Protein AF-A0A662RVA2-F1 (afdb_monomer)

Nearest PDB structures (foldseek):
  6mn4-assembly6_F  TM=3.810E-01  e=1.632E+00  Escherichia coli
  5ltv-assembly2_B  TM=2.812E-01  e=2.839E+00  Pseudomonas aeruginosa
  5hus-assembly1_A  TM=2.506E-01  e=1.963E+00  Candida albicans SC5314
  6bch-assembly4_L  TM=2.658E-01  e=3.860E+00  Leptographium truncatum

Mean predicted aligned err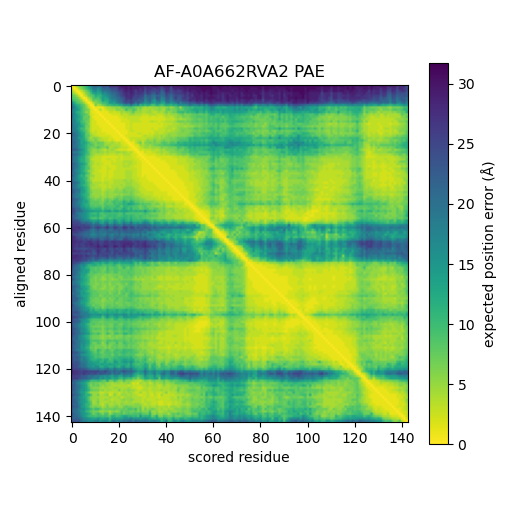or: 9.09 Å

Structure (mmCIF, N/CA/C/O backbone):
data_AF-A0A662RVA2-F1
#
_entry.id   AF-A0A662RVA2-F1
#
loop_
_atom_site.group_PDB
_atom_site.id
_atom_site.type_symbol
_atom_site.label_atom_id
_atom_site.label_alt_id
_atom_site.label_comp_id
_atom_site.label_asym_id
_atom_site.label_entity_id
_atom_site.label_seq_id
_atom_site.pdbx_PDB_ins_code
_atom_site.Cartn_x
_atom_site.Cartn_y
_atom_site.Cartn_z
_atom_site.occupancy
_atom_site.B_iso_or_equiv
_atom_site.auth_seq_id
_atom_site.auth_comp_id
_atom_site.auth_asym_id
_atom_site.auth_atom_id
_atom_site.pdbx_PDB_model_num
ATOM 1 N N . MET A 1 1 ? 10.483 35.592 -21.165 1.00 38.50 1 MET A N 1
ATOM 2 C CA . MET A 1 1 ? 11.102 34.584 -20.277 1.00 38.50 1 MET A CA 1
ATOM 3 C C . MET A 1 1 ? 10.111 33.443 -20.155 1.00 38.50 1 MET A C 1
ATOM 5 O O . MET A 1 1 ? 9.055 33.654 -19.584 1.00 38.50 1 MET A O 1
ATOM 9 N N . GLY A 1 2 ? 10.366 32.332 -20.850 1.00 38.28 2 GLY A N 1
ATOM 10 C CA . GLY A 1 2 ? 9.401 31.246 -21.034 1.00 38.28 2 GLY A CA 1
ATOM 11 C C . GLY A 1 2 ? 9.507 30.177 -19.951 1.00 38.28 2 GLY A C 1
ATOM 12 O O . GLY A 1 2 ? 10.598 29.667 -19.686 1.00 38.28 2 GLY A O 1
ATOM 13 N N . ASP A 1 3 ? 8.357 29.849 -19.367 1.00 39.97 3 ASP A N 1
ATOM 14 C CA . ASP A 1 3 ? 8.117 28.729 -18.461 1.00 39.97 3 ASP A CA 1
ATOM 15 C C . ASP A 1 3 ? 8.710 27.427 -19.007 1.00 39.97 3 ASP A C 1
ATOM 17 O O . ASP A 1 3 ? 8.184 26.790 -19.918 1.00 39.97 3 ASP A O 1
ATOM 21 N N . SER A 1 4 ? 9.837 27.027 -18.427 1.00 46.50 4 SER A N 1
ATOM 22 C CA . SER A 1 4 ? 10.602 25.847 -18.822 1.00 46.50 4 SER A CA 1
ATOM 23 C C . SER A 1 4 ? 10.445 24.726 -17.795 1.00 46.50 4 SER A C 1
ATOM 25 O O . SER A 1 4 ? 11.449 24.181 -17.350 1.00 46.50 4 SER A O 1
ATOM 27 N N . ASP A 1 5 ? 9.219 24.393 -17.361 1.00 47.81 5 ASP A N 1
ATOM 28 C CA . ASP A 1 5 ? 9.067 23.333 -16.341 1.00 47.81 5 ASP A CA 1
ATOM 29 C C . ASP A 1 5 ? 7.804 22.446 -16.410 1.00 47.81 5 ASP A C 1
ATOM 31 O O . ASP A 1 5 ? 7.608 21.571 -15.566 1.00 47.81 5 ASP A O 1
ATOM 35 N N . GLN A 1 6 ? 6.966 22.556 -17.450 1.00 42.38 6 GLN A N 1
ATOM 36 C CA . GLN A 1 6 ? 5.761 21.708 -17.600 1.00 42.38 6 GLN A CA 1
ATOM 37 C C . GLN A 1 6 ? 5.952 20.438 -18.458 1.00 42.38 6 GLN A C 1
ATOM 39 O O . GLN A 1 6 ? 4.989 19.747 -18.780 1.00 42.38 6 GLN A O 1
ATOM 44 N N . GLY A 1 7 ? 7.191 20.082 -18.810 1.00 41.22 7 GLY A N 1
ATOM 45 C CA . GLY A 1 7 ? 7.474 19.058 -19.828 1.00 41.22 7 GLY A CA 1
ATOM 46 C C . GLY A 1 7 ? 7.938 17.679 -19.348 1.00 41.22 7 GLY A C 1
ATOM 47 O O . GLY A 1 7 ? 8.220 16.828 -20.186 1.00 41.22 7 GLY A O 1
ATOM 48 N N . LYS A 1 8 ? 8.065 17.398 -18.043 1.00 51.47 8 LYS A N 1
ATOM 49 C CA . LYS A 1 8 ? 8.396 16.022 -17.611 1.00 51.47 8 LYS A CA 1
ATOM 50 C C . LYS A 1 8 ? 7.128 15.186 -17.596 1.00 51.47 8 LYS A C 1
ATOM 52 O O . LYS A 1 8 ? 6.380 15.223 -16.615 1.00 51.47 8 LYS A O 1
ATOM 57 N N . THR A 1 9 ? 6.913 14.435 -18.677 1.00 74.69 9 THR A N 1
ATOM 58 C CA . THR A 1 9 ? 5.806 13.480 -18.786 1.00 74.69 9 THR A CA 1
ATOM 59 C C . THR A 1 9 ? 5.751 12.589 -17.538 1.00 74.69 9 THR A C 1
ATOM 61 O O . THR A 1 9 ? 6.776 12.257 -16.939 1.00 74.69 9 THR A O 1
ATOM 64 N N . GLU A 1 10 ? 4.552 12.199 -17.101 1.00 72.31 10 GLU A N 1
ATOM 65 C CA . GLU A 1 10 ? 4.350 11.345 -15.915 1.00 72.31 10 GLU A CA 1
ATOM 66 C C . GLU A 1 10 ? 5.208 10.060 -15.982 1.00 72.31 10 GLU A C 1
ATOM 68 O O . GLU A 1 10 ? 5.744 9.598 -14.971 1.00 72.31 10 GLU A O 1
ATOM 73 N N . GLY A 1 11 ? 5.453 9.563 -17.202 1.00 78.81 11 GLY A N 1
ATOM 74 C CA . GLY A 1 11 ? 6.374 8.464 -17.487 1.00 78.81 11 GLY A CA 1
ATOM 75 C C . GLY A 1 11 ? 7.844 8.752 -17.152 1.00 78.81 11 GLY A C 1
ATOM 76 O O . GLY A 1 11 ? 8.529 7.858 -16.658 1.00 78.81 11 GLY A O 1
ATOM 77 N N . ASP A 1 12 ? 8.340 9.977 -17.338 1.00 82.25 12 ASP A N 1
ATOM 78 C CA . ASP A 1 12 ? 9.713 10.359 -16.973 1.00 82.25 12 ASP A CA 1
ATOM 79 C C . ASP A 1 12 ? 9.906 10.433 -15.463 1.00 82.25 12 ASP A C 1
ATOM 81 O O . ASP A 1 12 ? 10.935 9.995 -14.938 1.00 82.25 12 ASP A O 1
ATOM 85 N N . LYS A 1 13 ? 8.889 10.925 -14.745 1.00 82.88 13 LYS A N 1
ATOM 86 C CA . LYS A 1 13 ? 8.881 10.931 -13.277 1.00 82.88 13 LYS A CA 1
ATOM 87 C C . LYS A 1 13 ? 8.924 9.498 -12.737 1.00 82.88 13 LYS A C 1
ATOM 89 O O . LYS A 1 13 ? 9.728 9.205 -11.851 1.00 82.88 13 LYS A O 1
ATOM 94 N N . LEU A 1 14 ? 8.137 8.589 -13.318 1.00 83.75 14 LEU A N 1
ATOM 95 C CA . LEU A 1 14 ? 8.134 7.175 -12.939 1.00 83.75 14 LEU A CA 1
ATOM 96 C C . LEU A 1 14 ? 9.459 6.474 -13.288 1.00 83.75 14 LEU A C 1
ATOM 98 O O . LEU A 1 14 ? 10.011 5.755 -12.455 1.00 83.75 14 LEU A O 1
ATOM 102 N N . ARG A 1 15 ? 10.017 6.720 -14.482 1.00 86.25 15 ARG A N 1
ATOM 103 C CA . ARG A 1 15 ? 11.340 6.207 -14.881 1.00 86.25 15 ARG A CA 1
ATOM 104 C C . ARG A 1 15 ? 12.432 6.657 -13.917 1.00 86.25 15 ARG A C 1
ATOM 106 O O . ARG A 1 15 ? 13.248 5.836 -13.497 1.00 86.25 15 ARG A O 1
ATOM 113 N N . LYS A 1 16 ? 12.435 7.939 -13.537 1.00 87.31 16 LYS A N 1
ATOM 114 C CA . LYS A 1 16 ? 13.387 8.485 -12.564 1.00 87.31 16 LYS A CA 1
ATOM 115 C C . LYS A 1 16 ? 13.238 7.799 -11.206 1.00 87.31 16 LYS A C 1
ATOM 117 O O . LYS A 1 16 ? 14.247 7.386 -10.646 1.00 87.31 16 LYS A O 1
ATOM 122 N N . LEU A 1 17 ? 12.008 7.603 -10.725 1.00 84.56 17 LEU A N 1
ATOM 123 C CA . LEU A 1 17 ? 11.739 6.907 -9.463 1.00 84.56 17 LEU A CA 1
ATOM 124 C C . LEU A 1 17 ? 12.281 5.471 -9.474 1.00 84.56 17 LEU A C 1
ATOM 126 O O . LEU A 1 17 ? 13.025 5.092 -8.574 1.00 84.56 17 LEU A O 1
ATOM 130 N N . VAL A 1 18 ? 11.982 4.692 -10.519 1.00 85.88 18 VAL A N 1
ATOM 131 C CA . VAL A 1 18 ? 12.492 3.316 -10.660 1.00 85.88 18 VAL A CA 1
ATOM 132 C C . VAL A 1 18 ? 14.021 3.295 -10.728 1.00 85.88 18 VAL A C 1
ATOM 134 O O . VAL A 1 18 ? 14.651 2.459 -10.080 1.00 85.88 18 VAL A O 1
ATOM 137 N N . ARG A 1 19 ? 14.641 4.233 -11.457 1.00 87.81 19 ARG A N 1
ATOM 138 C CA . ARG A 1 19 ? 16.105 4.359 -11.526 1.00 87.81 19 ARG A CA 1
ATOM 139 C C . ARG A 1 19 ? 16.714 4.677 -10.159 1.00 87.81 19 ARG A C 1
ATOM 141 O O . ARG A 1 19 ? 17.709 4.063 -9.793 1.00 87.81 19 ARG A O 1
ATOM 148 N N . THR A 1 20 ? 16.115 5.593 -9.399 1.00 87.00 20 THR A N 1
ATOM 149 C CA . THR A 1 20 ? 16.556 5.927 -8.038 1.00 87.00 20 THR A CA 1
ATOM 150 C C . THR A 1 20 ? 16.453 4.726 -7.106 1.00 87.00 20 THR A C 1
ATOM 152 O O . THR A 1 20 ? 17.378 4.487 -6.338 1.00 87.00 20 THR A O 1
ATOM 155 N N . LEU A 1 21 ? 15.368 3.948 -7.185 1.00 84.31 21 LEU A N 1
ATOM 156 C CA . LEU A 1 21 ? 15.221 2.725 -6.396 1.00 84.31 21 LEU A CA 1
ATOM 157 C C . LEU A 1 21 ? 16.312 1.713 -6.749 1.00 84.31 21 LEU A C 1
ATOM 159 O O . LEU A 1 21 ? 17.039 1.287 -5.861 1.00 84.31 21 LEU A O 1
ATOM 163 N N . ARG A 1 22 ? 16.515 1.417 -8.038 1.00 83.94 22 ARG A N 1
ATOM 164 C CA . ARG A 1 22 ? 17.592 0.521 -8.503 1.00 83.94 22 ARG A CA 1
ATOM 165 C C . ARG A 1 22 ? 18.993 0.997 -8.108 1.00 83.94 22 ARG A C 1
ATOM 167 O O . ARG A 1 22 ? 19.867 0.177 -7.869 1.00 83.94 22 ARG A O 1
ATOM 174 N N . GLY A 1 23 ? 19.203 2.308 -7.986 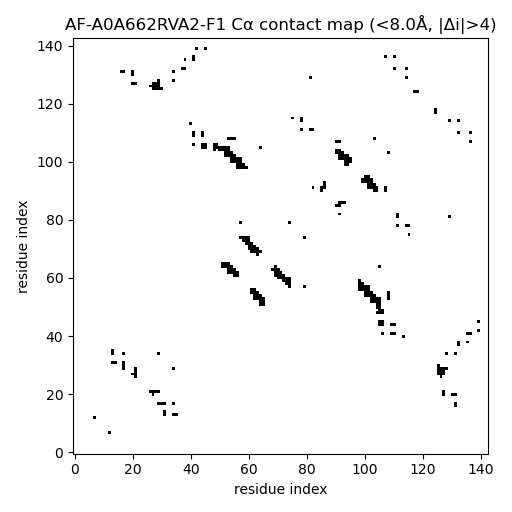1.00 82.81 23 GLY A N 1
ATOM 175 C CA . GLY A 1 23 ? 20.455 2.872 -7.476 1.00 82.81 23 GLY A CA 1
ATOM 176 C C . GLY A 1 23 ? 20.761 2.511 -6.015 1.00 82.81 23 GLY A C 1
ATOM 177 O O . GLY A 1 23 ? 21.917 2.575 -5.618 1.00 82.81 23 GLY A O 1
ATOM 178 N N . LYS A 1 24 ? 19.759 2.109 -5.218 1.00 84.06 24 LYS A N 1
ATOM 179 C CA . LYS A 1 24 ? 19.939 1.694 -3.815 1.00 84.06 24 LYS A CA 1
ATOM 180 C C . LYS A 1 24 ? 20.351 0.227 -3.659 1.00 84.06 24 LYS A C 1
ATOM 182 O O . LYS A 1 24 ? 20.939 -0.124 -2.643 1.00 84.06 24 LYS A O 1
ATOM 187 N N . SER A 1 25 ? 20.012 -0.636 -4.617 1.00 79.81 25 SER A N 1
ATOM 188 C CA . SER A 1 25 ? 20.328 -2.069 -4.578 1.00 79.81 25 SER A CA 1
ATOM 189 C C . SER A 1 25 ? 20.305 -2.659 -5.985 1.00 79.81 25 SER A C 1
ATOM 191 O O . SER A 1 25 ? 19.302 -2.555 -6.691 1.00 79.81 25 SER A O 1
ATOM 193 N N 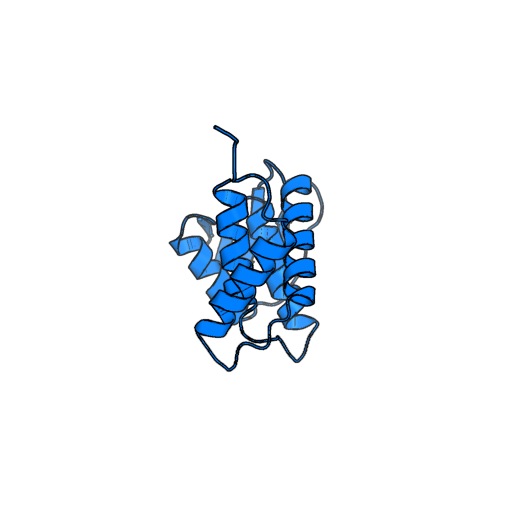. SER A 1 26 ? 21.378 -3.359 -6.363 1.00 76.88 26 SER A N 1
ATOM 194 C CA . SER A 1 26 ? 21.474 -4.088 -7.636 1.00 76.88 26 SER A CA 1
ATOM 195 C C . SER A 1 26 ? 20.513 -5.277 -7.733 1.00 76.88 26 SER A C 1
ATOM 197 O O . SER A 1 26 ? 20.281 -5.791 -8.825 1.00 76.88 26 SER A O 1
ATOM 199 N N . LYS A 1 27 ? 19.931 -5.708 -6.609 1.00 78.75 27 LYS A N 1
ATOM 200 C CA . LYS A 1 27 ? 18.965 -6.810 -6.564 1.00 78.75 27 LYS A CA 1
ATOM 201 C C . LYS A 1 27 ? 17.544 -6.372 -6.950 1.00 78.75 27 LYS A C 1
ATOM 203 O O . LYS A 1 27 ? 16.720 -7.218 -7.301 1.00 78.75 27 LYS A O 1
ATOM 208 N N . ILE A 1 28 ? 17.265 -5.062 -6.951 1.00 79.69 28 ILE A N 1
ATOM 209 C CA . ILE A 1 28 ? 15.975 -4.487 -7.363 1.00 79.69 28 ILE A CA 1
ATOM 210 C C . ILE A 1 28 ? 15.718 -4.795 -8.838 1.00 79.69 28 ILE A C 1
ATOM 212 O O . ILE A 1 28 ? 16.320 -4.217 -9.743 1.00 79.69 28 ILE A O 1
ATOM 216 N N . SER A 1 29 ? 14.771 -5.696 -9.080 1.00 81.75 29 SER A N 1
ATOM 217 C CA . SER A 1 29 ? 14.374 -6.153 -10.417 1.00 81.75 29 SER A CA 1
ATOM 218 C C . SER A 1 29 ? 13.162 -5.396 -10.969 1.00 81.75 29 SER A C 1
ATOM 220 O O . SER A 1 29 ? 12.790 -5.607 -12.122 1.00 81.75 29 SER A O 1
ATOM 222 N N . LEU A 1 30 ? 12.568 -4.486 -10.182 1.00 83.12 30 LEU A N 1
ATOM 223 C CA . LEU A 1 30 ? 11.355 -3.738 -10.527 1.00 83.12 30 LEU A CA 1
ATOM 224 C C . LEU A 1 30 ? 11.467 -3.063 -11.895 1.00 83.12 30 LEU A C 1
ATOM 226 O O . LEU A 1 30 ? 12.327 -2.202 -12.098 1.00 83.12 30 LEU A O 1
ATOM 230 N N . THR A 1 31 ? 10.598 -3.426 -12.832 1.00 84.62 31 THR A N 1
ATOM 231 C CA . THR A 1 31 ? 10.522 -2.806 -14.159 1.00 84.62 31 THR A CA 1
ATOM 232 C C . THR A 1 31 ? 9.658 -1.543 -14.151 1.00 84.62 31 THR A C 1
ATOM 234 O O . THR A 1 31 ? 8.789 -1.348 -13.302 1.00 84.62 31 THR A O 1
ATOM 237 N N . VAL A 1 32 ? 9.860 -0.673 -15.147 1.00 84.75 32 VAL A N 1
ATOM 238 C CA . VAL A 1 32 ? 9.025 0.527 -15.338 1.00 84.75 32 VAL A CA 1
ATOM 239 C C . VAL A 1 32 ? 7.572 0.149 -15.652 1.00 84.75 32 VAL A C 1
ATOM 241 O O . VAL A 1 32 ? 6.651 0.824 -15.200 1.00 84.75 32 VAL A O 1
ATOM 244 N N . ALA A 1 33 ? 7.354 -0.951 -16.381 1.00 83.00 33 ALA A N 1
ATOM 245 C CA . ALA A 1 33 ? 6.018 -1.450 -16.696 1.00 83.00 33 ALA A CA 1
ATOM 246 C C . ALA A 1 33 ? 5.259 -1.892 -15.433 1.00 83.00 33 ALA A C 1
ATOM 248 O O . ALA A 1 33 ? 4.117 -1.477 -15.230 1.00 83.00 33 ALA A O 1
ATOM 249 N N . GLU A 1 34 ? 5.907 -2.666 -14.554 1.00 78.25 34 GLU A N 1
ATOM 250 C CA . GLU A 1 34 ? 5.355 -3.047 -13.245 1.00 78.25 34 GLU A CA 1
ATOM 251 C C . GLU A 1 34 ? 5.053 -1.820 -12.390 1.00 78.25 34 GLU A C 1
ATOM 253 O O . GLU A 1 34 ? 3.948 -1.690 -11.861 1.00 78.25 34 GLU A O 1
ATOM 258 N N . ALA A 1 35 ? 5.994 -0.875 -12.327 1.00 82.31 35 ALA A N 1
ATOM 259 C CA . ALA A 1 35 ? 5.800 0.352 -11.575 1.00 82.31 35 ALA A CA 1
ATOM 260 C C . ALA A 1 35 ? 4.604 1.170 -12.093 1.00 82.31 35 ALA A C 1
ATOM 262 O O . ALA A 1 35 ? 3.824 1.701 -11.303 1.00 82.31 35 ALA A O 1
ATOM 263 N N . GLY A 1 36 ? 4.405 1.209 -13.414 1.00 84.19 36 GLY A N 1
ATOM 264 C CA . GLY A 1 36 ? 3.286 1.910 -14.041 1.00 84.19 36 GLY A CA 1
ATOM 265 C C . GLY A 1 36 ? 1.941 1.234 -13.785 1.00 84.19 36 GLY A C 1
ATOM 266 O O . GLY A 1 36 ? 0.937 1.918 -13.593 1.00 84.19 36 GLY A O 1
ATOM 267 N N . MET A 1 37 ? 1.897 -0.102 -13.740 1.00 81.19 37 MET A N 1
ATOM 268 C CA . MET A 1 37 ? 0.686 -0.836 -13.350 1.00 81.19 37 MET A CA 1
ATOM 269 C C . MET A 1 37 ? 0.293 -0.538 -11.901 1.00 81.19 37 MET A C 1
ATOM 271 O O . MET A 1 37 ? -0.875 -0.240 -11.642 1.00 81.19 37 MET A O 1
ATOM 275 N N . ILE A 1 38 ? 1.267 -0.549 -10.986 1.00 80.06 38 ILE A N 1
ATOM 276 C CA . ILE A 1 38 ? 1.063 -0.249 -9.562 1.00 80.06 38 ILE A CA 1
ATOM 277 C C . ILE A 1 38 ? 0.581 1.191 -9.379 1.00 80.06 38 ILE A C 1
ATOM 279 O O . ILE A 1 38 ? -0.435 1.415 -8.724 1.00 80.06 38 ILE A O 1
ATOM 283 N N . GLN A 1 39 ? 1.251 2.162 -10.006 1.00 83.69 39 GLN A N 1
ATOM 284 C CA . GLN A 1 39 ? 0.857 3.569 -9.939 1.00 83.69 39 GLN A CA 1
ATOM 285 C C . GLN A 1 39 ? -0.582 3.776 -10.426 1.00 83.69 39 GLN A C 1
ATOM 287 O O . GLN A 1 39 ? -1.378 4.406 -9.736 1.00 83.69 39 GLN A O 1
ATOM 292 N N . ARG A 1 40 ? -0.958 3.196 -11.576 1.00 83.50 40 ARG A N 1
ATOM 293 C CA . ARG A 1 40 ? -2.337 3.283 -12.085 1.00 83.50 40 ARG A CA 1
ATOM 294 C C . ARG A 1 40 ? -3.347 2.637 -11.142 1.00 83.50 40 ARG A C 1
ATOM 296 O O . ARG A 1 40 ? -4.455 3.147 -11.000 1.00 83.50 40 ARG A O 1
ATOM 303 N N . ALA A 1 41 ? -3.000 1.512 -10.519 1.00 78.19 41 ALA A N 1
ATOM 304 C CA . ALA A 1 41 ? -3.872 0.850 -9.555 1.00 78.19 41 ALA A CA 1
ATOM 305 C C . ALA A 1 41 ? -4.097 1.716 -8.305 1.00 78.19 41 ALA A C 1
ATOM 307 O O . ALA A 1 41 ? -5.247 1.880 -7.900 1.00 78.19 41 ALA A O 1
ATOM 308 N N . ILE A 1 42 ? -3.034 2.323 -7.763 1.00 78.50 42 ILE A N 1
ATOM 309 C CA . ILE A 1 42 ? -3.119 3.256 -6.631 1.00 78.50 42 ILE A CA 1
ATOM 310 C C . ILE A 1 42 ? -3.952 4.477 -7.019 1.00 78.50 42 ILE A C 1
ATOM 312 O O . ILE A 1 42 ? -4.950 4.727 -6.363 1.00 78.50 42 ILE A O 1
ATOM 316 N N . ARG A 1 43 ? -3.647 5.158 -8.130 1.00 83.00 43 ARG A N 1
ATOM 317 C CA . ARG A 1 43 ? -4.383 6.357 -8.575 1.00 83.00 43 ARG A CA 1
ATOM 318 C C . ARG A 1 43 ? -5.879 6.092 -8.785 1.00 83.00 43 ARG A C 1
ATOM 320 O O . ARG A 1 43 ? -6.726 6.889 -8.385 1.00 83.00 43 ARG A O 1
ATOM 327 N N . ARG A 1 44 ? -6.236 4.939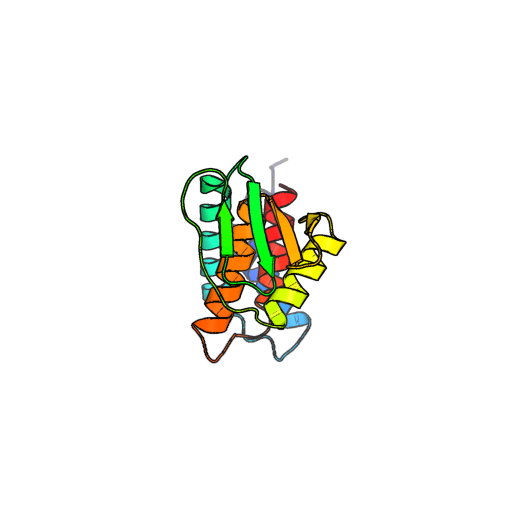 -9.368 1.00 81.25 44 ARG A N 1
ATOM 328 C CA . ARG A 1 44 ? -7.646 4.516 -9.485 1.00 81.25 44 ARG A CA 1
ATOM 329 C C . ARG A 1 44 ? -8.293 4.297 -8.118 1.00 81.25 44 ARG A C 1
ATOM 331 O O . ARG A 1 44 ? -9.439 4.698 -7.926 1.00 81.25 44 ARG A O 1
ATOM 338 N N . ALA A 1 45 ? -7.574 3.683 -7.180 1.00 76.06 45 ALA A N 1
ATOM 339 C CA . ALA A 1 45 ? -8.049 3.513 -5.812 1.00 76.06 45 ALA A CA 1
ATOM 340 C C . ALA A 1 45 ? -8.187 4.859 -5.079 1.00 76.06 45 ALA A C 1
ATOM 342 O O . ALA A 1 45 ? -9.206 5.057 -4.422 1.00 76.06 45 ALA A O 1
ATOM 343 N N . SER A 1 46 ? -7.240 5.794 -5.245 1.00 77.75 46 SER A N 1
ATOM 344 C CA . SER A 1 46 ? -7.291 7.162 -4.707 1.00 77.75 46 SER A CA 1
ATOM 345 C C . SER A 1 46 ? -8.581 7.860 -5.119 1.00 77.75 46 SER A C 1
ATOM 347 O O . SER A 1 46 ? -9.330 8.333 -4.269 1.00 77.75 46 SER A O 1
ATOM 349 N N . ASN A 1 47 ? -8.885 7.853 -6.420 1.00 81.06 47 ASN A N 1
ATOM 350 C CA . ASN A 1 47 ? -10.081 8.497 -6.958 1.00 81.06 47 ASN A CA 1
ATOM 351 C C . ASN A 1 47 ? -11.368 7.843 -6.443 1.00 81.06 47 ASN A C 1
ATOM 353 O O . ASN A 1 47 ? -12.287 8.535 -6.015 1.00 81.06 47 ASN A O 1
ATOM 357 N N . ARG A 1 48 ? -11.431 6.505 -6.452 1.00 78.38 48 ARG A N 1
ATOM 358 C CA . ARG A 1 48 ? -12.620 5.750 -6.025 1.00 78.38 48 ARG A CA 1
ATOM 359 C C . ARG A 1 48 ? -12.895 5.871 -4.523 1.00 78.38 48 ARG A C 1
ATOM 361 O O . ARG A 1 48 ? -14.050 5.825 -4.110 1.00 78.38 48 ARG A O 1
ATOM 368 N N . LEU A 1 49 ? -11.849 5.959 -3.707 1.00 77.69 49 LEU A N 1
ATOM 369 C CA . LEU A 1 49 ? -11.936 5.930 -2.244 1.00 77.69 49 LEU A CA 1
ATOM 370 C C . LEU A 1 49 ? -11.687 7.303 -1.611 1.00 77.69 49 LEU A C 1
ATOM 372 O O . LEU A 1 49 ? -11.451 7.387 -0.404 1.00 77.69 49 LEU A O 1
ATOM 376 N N . ARG A 1 50 ? -11.732 8.377 -2.406 1.00 79.50 50 ARG A N 1
ATOM 377 C CA . ARG A 1 50 ? -11.521 9.744 -1.927 1.00 79.50 50 ARG A CA 1
ATOM 378 C C . ARG A 1 50 ? -12.515 10.074 -0.814 1.00 79.50 50 ARG A C 1
ATOM 380 O O . ARG A 1 50 ? -13.710 9.834 -0.957 1.00 79.50 50 ARG A O 1
ATOM 387 N N . GLY A 1 51 ? -12.005 10.582 0.307 1.00 78.06 51 GLY A N 1
ATOM 388 C CA . GLY A 1 51 ? -12.810 10.907 1.490 1.00 78.06 51 GLY A CA 1
ATOM 389 C C . GLY A 1 51 ? -13.339 9.699 2.273 1.00 78.06 51 GLY A C 1
ATOM 390 O O . GLY A 1 51 ? -13.957 9.887 3.315 1.00 78.06 51 GLY A O 1
ATOM 391 N N . ARG A 1 52 ? -13.084 8.460 1.827 1.00 82.75 52 ARG A N 1
ATOM 392 C CA . ARG A 1 52 ? -13.519 7.247 2.531 1.00 82.75 52 ARG A CA 1
ATOM 393 C C . ARG A 1 52 ? -12.454 6.771 3.508 1.00 82.75 52 ARG A C 1
ATOM 395 O O . ARG A 1 52 ? -11.254 6.880 3.241 1.00 82.75 52 ARG A O 1
ATOM 402 N N . LYS A 1 53 ? -12.892 6.173 4.615 1.00 81.94 53 LYS A N 1
ATOM 403 C CA . LYS A 1 53 ? -12.024 5.450 5.550 1.00 81.94 53 LYS A CA 1
ATOM 404 C C . LYS A 1 53 ? -12.139 3.945 5.322 1.00 81.94 53 LYS A C 1
ATOM 406 O O . LYS A 1 53 ? -13.169 3.434 4.883 1.00 81.94 53 LYS A O 1
ATOM 411 N N . GLY A 1 54 ? -11.048 3.243 5.593 1.00 82.06 54 GLY A N 1
ATOM 412 C CA . GLY A 1 54 ? -10.995 1.789 5.568 1.00 82.06 54 GLY A CA 1
ATOM 413 C C . GLY A 1 54 ? -10.325 1.247 6.819 1.00 82.06 54 GLY A C 1
ATOM 414 O O . GLY A 1 54 ? -9.617 1.962 7.530 1.00 82.06 54 GLY A O 1
ATOM 415 N N . THR A 1 55 ? -10.532 -0.039 7.059 1.00 81.25 55 THR A N 1
ATOM 416 C CA . THR A 1 55 ? -9.989 -0.764 8.203 1.00 81.25 55 THR A CA 1
ATOM 417 C C . THR A 1 55 ? -9.245 -2.012 7.741 1.00 81.25 55 THR A C 1
ATOM 419 O O . THR A 1 55 ? -9.691 -2.709 6.831 1.00 81.25 55 THR A O 1
ATOM 422 N N . VAL A 1 56 ? -8.103 -2.303 8.363 1.00 79.06 56 VAL A N 1
ATOM 423 C CA . VAL A 1 56 ? -7.300 -3.511 8.133 1.00 79.06 56 VAL A CA 1
ATOM 424 C C . VAL A 1 56 ? -7.168 -4.268 9.441 1.00 79.06 56 VAL A C 1
ATOM 426 O O . VAL A 1 56 ? -6.624 -3.736 10.407 1.00 79.06 56 VAL A O 1
ATOM 429 N N . VAL A 1 57 ? -7.597 -5.529 9.463 1.00 76.88 57 VAL A N 1
ATOM 430 C CA . VAL A 1 57 ? -7.387 -6.415 10.610 1.00 76.88 57 VAL A CA 1
ATOM 431 C C . VAL A 1 57 ? -6.190 -7.326 10.345 1.00 76.88 57 VAL A C 1
ATOM 433 O O . VAL A 1 57 ? -6.239 -8.230 9.516 1.00 76.88 57 VAL A O 1
ATOM 436 N N . VAL A 1 58 ? -5.094 -7.117 11.071 1.00 73.06 58 VAL A N 1
ATOM 437 C CA . VAL A 1 58 ? -3.903 -7.970 11.041 1.00 73.06 58 VAL A CA 1
ATOM 438 C C . VAL A 1 58 ? -4.084 -9.118 12.040 1.00 73.06 58 VAL A C 1
ATOM 440 O O . VAL A 1 58 ? -4.194 -8.910 13.248 1.00 73.06 58 VAL A O 1
ATOM 443 N N . GLY A 1 59 ? -4.103 -10.353 11.532 1.00 63.97 59 GLY A N 1
ATOM 444 C CA . GLY A 1 59 ? -4.261 -11.578 12.331 1.00 63.97 59 GLY A CA 1
ATOM 445 C C . GLY A 1 59 ? -5.652 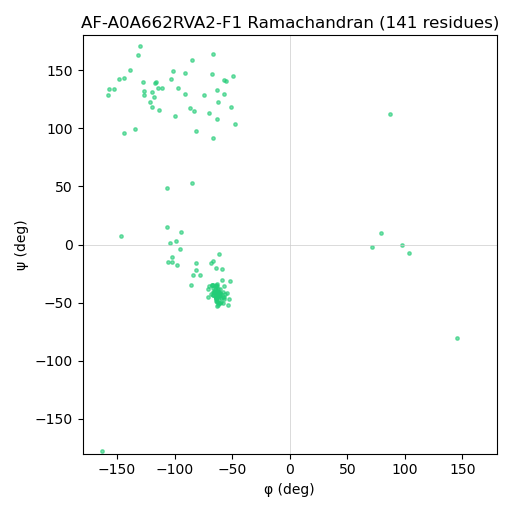-12.216 12.259 1.00 63.97 59 GLY A C 1
ATOM 446 O O . GLY A 1 59 ? -5.831 -13.335 12.729 1.00 63.97 59 GLY A O 1
ATOM 447 N N . ARG A 1 60 ? -6.625 -11.556 11.622 1.00 56.81 60 ARG A N 1
ATOM 448 C CA . ARG A 1 60 ? -7.898 -12.165 11.211 1.00 56.81 60 ARG A CA 1
ATOM 449 C C . ARG A 1 60 ? -8.183 -11.858 9.742 1.00 56.81 60 ARG A C 1
ATOM 451 O O . ARG A 1 60 ? -7.480 -11.097 9.091 1.00 56.81 60 ARG A O 1
ATOM 458 N N . LYS A 1 61 ? -9.211 -12.514 9.225 1.00 56.72 61 LYS A N 1
ATOM 459 C CA . LYS A 1 61 ? -9.609 -12.590 7.821 1.00 56.72 61 LYS A CA 1
ATOM 460 C C . LYS A 1 61 ? -10.490 -11.393 7.387 1.00 56.72 61 LYS A C 1
ATOM 462 O O . LYS A 1 61 ? -11.575 -11.636 6.877 1.00 56.72 61 LYS A O 1
ATOM 467 N N . THR A 1 62 ? -10.112 -10.119 7.590 1.00 59.53 62 THR A N 1
ATOM 468 C CA . THR A 1 62 ? -11.031 -8.996 7.241 1.00 59.53 62 THR A CA 1
ATOM 469 C C . THR A 1 62 ? -10.358 -7.638 6.978 1.00 59.53 62 THR A C 1
ATOM 471 O O . THR A 1 62 ? -9.543 -7.164 7.766 1.00 59.53 62 THR A O 1
ATOM 474 N N . ILE A 1 63 ? -10.766 -6.984 5.891 1.00 62.94 63 ILE A N 1
ATOM 475 C CA . ILE A 1 63 ? -10.567 -5.564 5.564 1.00 62.94 63 ILE A CA 1
ATOM 476 C C . ILE A 1 63 ? -11.956 -5.015 5.269 1.00 62.94 63 ILE A C 1
ATOM 478 O O . ILE A 1 63 ? -12.636 -5.635 4.461 1.00 62.94 63 ILE A O 1
ATOM 482 N N . ALA A 1 64 ? -12.383 -3.914 5.888 1.00 61.94 64 ALA A N 1
ATOM 483 C CA . ALA A 1 64 ? -13.700 -3.315 5.649 1.00 61.94 64 ALA A CA 1
ATOM 484 C C . ALA A 1 64 ? -13.563 -1.836 5.278 1.00 61.94 64 ALA A C 1
ATOM 486 O O . ALA A 1 64 ? -12.844 -1.092 5.948 1.00 61.94 64 ALA A O 1
ATOM 487 N N . PHE A 1 65 ? -14.247 -1.419 4.217 1.00 66.56 65 PHE A N 1
ATOM 488 C CA . PHE A 1 65 ? -14.411 -0.016 3.844 1.00 66.56 65 PHE A CA 1
ATOM 489 C C . PHE A 1 65 ? -15.810 0.437 4.241 1.00 66.56 65 PHE A C 1
ATOM 491 O O . PHE A 1 65 ? -16.755 -0.337 4.110 1.00 66.56 65 PHE A O 1
ATOM 498 N N . ASP A 1 66 ? -15.931 1.673 4.711 1.00 55.03 66 ASP A N 1
ATOM 499 C CA . ASP A 1 66 ? -17.217 2.267 5.073 1.00 55.03 66 ASP A CA 1
ATOM 500 C C . ASP A 1 66 ? -18.087 2.447 3.810 1.00 55.03 66 ASP A C 1
ATOM 502 O O . ASP A 1 66 ? -17.916 3.401 3.044 1.00 55.03 66 ASP A O 1
ATOM 506 N N . GLY A 1 67 ? -18.908 1.436 3.503 1.00 50.94 67 GLY A N 1
ATOM 507 C CA . GLY A 1 67 ? -19.793 1.394 2.338 1.00 50.94 67 GLY A CA 1
ATOM 508 C C . GLY A 1 67 ? -19.977 0.005 1.730 1.00 50.94 67 GLY A C 1
ATOM 509 O O . GLY A 1 67 ? -20.994 -0.622 1.974 1.00 50.94 67 GLY A O 1
ATOM 510 N N . GLU A 1 68 ? -19.042 -0.493 0.912 1.00 41.72 68 GLU A N 1
ATOM 511 C CA . GLU A 1 68 ? -19.224 -1.762 0.188 1.00 41.72 68 GLU A CA 1
ATOM 512 C C . GLU A 1 68 ? -17.887 -2.456 -0.120 1.00 41.72 68 GLU A C 1
ATOM 514 O O . GLU A 1 68 ? -16.954 -1.856 -0.658 1.00 41.72 68 GLU A O 1
ATOM 519 N N . MET A 1 69 ? -17.860 -3.761 0.157 1.00 40.34 69 MET A N 1
ATOM 520 C CA . MET A 1 69 ? -16.774 -4.741 0.017 1.00 40.34 69 MET A CA 1
ATOM 521 C C . MET A 1 69 ? -15.805 -4.863 1.193 1.00 40.34 69 MET A C 1
ATOM 523 O O . MET A 1 69 ? -14.942 -4.019 1.448 1.00 40.34 69 MET A O 1
ATOM 527 N N . ALA A 1 70 ? -15.902 -6.035 1.825 1.00 41.19 70 ALA A N 1
ATOM 528 C CA . ALA A 1 70 ? -14.880 -6.576 2.689 1.00 41.19 70 ALA A CA 1
ATOM 529 C C . ALA A 1 70 ? -13.998 -7.567 1.918 1.00 41.19 70 ALA A C 1
ATOM 531 O O . ALA A 1 70 ? -14.507 -8.430 1.203 1.00 41.19 70 ALA A O 1
ATOM 532 N N . PHE A 1 71 ? -12.678 -7.474 2.082 1.00 45.34 71 PHE A N 1
ATOM 533 C CA . PHE A 1 71 ? -11.745 -8.449 1.514 1.00 45.34 71 PHE A CA 1
ATOM 534 C C . PHE A 1 71 ? -11.037 -9.228 2.621 1.00 45.34 71 PHE A C 1
ATOM 536 O O . PHE A 1 71 ? -10.586 -8.674 3.621 1.00 45.34 71 PHE A O 1
ATOM 543 N N . VAL A 1 72 ? -10.962 -10.544 2.448 1.00 43.09 72 VAL A N 1
ATOM 544 C CA . VAL A 1 72 ? -10.631 -11.500 3.505 1.00 43.09 72 VAL A CA 1
ATOM 545 C C . VAL A 1 72 ? -9.289 -12.159 3.217 1.00 43.09 72 VAL A C 1
ATOM 547 O O . VAL A 1 72 ? -9.195 -12.923 2.261 1.00 43.09 72 VAL A O 1
ATOM 550 N N . PHE A 1 73 ? -8.268 -11.949 4.060 1.00 52.06 73 PHE A N 1
ATOM 551 C CA . PHE A 1 73 ? -6.951 -12.549 3.812 1.00 52.06 73 PHE A CA 1
ATOM 552 C C . PHE A 1 73 ? -6.189 -12.989 5.078 1.00 52.06 73 PHE A C 1
ATOM 554 O O . PHE A 1 73 ? -6.249 -12.300 6.094 1.00 52.06 73 PHE A O 1
ATOM 561 N N . PRO A 1 74 ? -5.442 -14.115 5.036 1.00 52.44 74 PRO A N 1
ATOM 562 C CA . PRO A 1 74 ? -4.556 -14.531 6.124 1.00 52.44 74 PRO A CA 1
ATOM 563 C C . PRO A 1 74 ? -3.362 -13.575 6.277 1.00 52.44 74 PRO A C 1
ATOM 565 O O . PRO A 1 74 ? -2.863 -13.022 5.293 1.00 52.44 74 PRO A O 1
ATOM 568 N N . GLY A 1 75 ? -2.907 -13.387 7.519 1.00 62.88 75 GLY A N 1
ATOM 569 C CA . GLY A 1 75 ? -1.806 -12.482 7.852 1.00 62.88 75 GLY A CA 1
ATOM 570 C C . GLY A 1 75 ? -0.482 -12.907 7.211 1.00 62.88 75 GLY A C 1
ATOM 571 O O . GLY A 1 75 ? -0.099 -14.071 7.285 1.00 62.88 75 GLY A O 1
ATOM 572 N N . HIS A 1 76 ? 0.230 -11.954 6.604 1.00 73.00 76 HIS A N 1
ATOM 573 C CA . HIS A 1 76 ? 1.542 -12.169 5.990 1.00 73.00 76 HIS A CA 1
ATOM 574 C C . HIS A 1 76 ? 2.596 -11.276 6.677 1.00 73.00 76 HIS A C 1
ATOM 576 O O . HIS A 1 76 ? 2.363 -10.069 6.775 1.00 73.00 76 HIS A O 1
ATOM 582 N N . PRO A 1 77 ? 3.775 -11.789 7.094 1.00 76.69 77 PRO A N 1
ATOM 583 C CA . PRO A 1 77 ? 4.770 -11.007 7.844 1.00 76.69 77 PRO A CA 1
ATOM 584 C C . PRO A 1 77 ? 5.192 -9.698 7.160 1.00 76.69 77 PRO A C 1
ATOM 586 O O . PRO A 1 77 ? 5.250 -8.651 7.803 1.00 76.69 77 PRO A O 1
ATOM 589 N N . LYS A 1 78 ? 5.401 -9.722 5.834 1.00 76.44 78 LYS A N 1
ATOM 590 C CA . LYS A 1 78 ? 5.718 -8.507 5.053 1.00 76.44 78 LYS A CA 1
ATOM 591 C C . LYS A 1 78 ? 4.589 -7.472 5.062 1.00 76.44 78 LYS A C 1
ATOM 593 O O . LYS A 1 78 ? 4.866 -6.279 5.059 1.00 76.44 78 LYS A O 1
ATOM 598 N N . VAL A 1 79 ? 3.330 -7.916 5.096 1.00 77.56 79 VAL A N 1
ATOM 599 C CA . VAL A 1 79 ? 2.170 -7.015 5.176 1.00 77.56 79 VAL A CA 1
ATOM 600 C C . VAL A 1 79 ? 2.120 -6.380 6.560 1.00 77.56 79 VAL A C 1
ATOM 602 O O . VAL A 1 79 ? 2.010 -5.165 6.655 1.00 77.56 79 VAL A O 1
ATOM 605 N N . SER A 1 80 ? 2.312 -7.164 7.624 1.00 80.69 80 SER A N 1
ATOM 606 C CA . SER A 1 80 ? 2.393 -6.640 8.994 1.00 80.69 80 SER A CA 1
ATOM 607 C C . SER A 1 80 ? 3.498 -5.588 9.144 1.00 80.69 80 SER A C 1
ATOM 609 O O . SER A 1 80 ? 3.260 -4.518 9.697 1.00 80.69 80 SER A O 1
ATOM 611 N N . ALA A 1 81 ? 4.692 -5.855 8.602 1.00 82.50 81 ALA A N 1
ATOM 612 C CA . ALA A 1 81 ? 5.798 -4.899 8.613 1.00 82.50 81 ALA A CA 1
ATOM 613 C C . ALA A 1 81 ? 5.471 -3.622 7.819 1.00 82.50 81 ALA A C 1
ATOM 615 O O . ALA A 1 81 ? 5.767 -2.517 8.272 1.00 82.50 81 ALA A O 1
ATOM 616 N N . PHE A 1 82 ? 4.829 -3.756 6.655 1.00 81.75 82 PHE A N 1
ATOM 617 C CA . PHE A 1 82 ? 4.414 -2.620 5.835 1.00 81.75 82 PHE A CA 1
ATOM 618 C C . PHE A 1 82 ? 3.372 -1.737 6.541 1.00 81.75 82 PHE A C 1
ATOM 620 O O . PHE A 1 82 ? 3.542 -0.520 6.590 1.00 81.75 82 PHE A O 1
ATOM 627 N N . VAL A 1 83 ? 2.354 -2.339 7.164 1.00 82.75 83 VAL A N 1
ATOM 628 C CA . VAL A 1 83 ? 1.329 -1.621 7.941 1.00 82.75 83 VAL A CA 1
ATOM 629 C C . VAL A 1 83 ? 1.945 -0.886 9.136 1.00 82.75 83 VAL A C 1
ATOM 631 O O . VAL A 1 83 ? 1.619 0.274 9.368 1.00 82.75 83 VAL A O 1
ATOM 634 N N . GLU A 1 84 ? 2.904 -1.487 9.848 1.00 85.94 84 GLU A N 1
ATOM 635 C CA . GLU A 1 84 ? 3.621 -0.792 10.929 1.00 85.94 84 GLU A CA 1
ATOM 636 C C . GLU A 1 84 ? 4.454 0.398 10.430 1.00 85.94 84 GLU A C 1
ATOM 638 O O . GLU A 1 84 ? 4.524 1.423 11.109 1.00 85.94 84 GLU A O 1
ATOM 643 N N . ARG A 1 85 ? 5.060 0.313 9.234 1.00 85.69 85 ARG A N 1
ATOM 644 C CA . ARG A 1 85 ? 5.746 1.466 8.619 1.00 85.69 85 ARG A CA 1
ATOM 645 C C . ARG A 1 85 ? 4.772 2.605 8.317 1.00 85.69 85 ARG A C 1
ATOM 647 O O . ARG A 1 85 ? 5.122 3.760 8.544 1.00 85.69 85 ARG A O 1
ATOM 654 N N . LEU A 1 86 ? 3.570 2.287 7.837 1.00 85.19 86 LEU A N 1
ATOM 655 C CA . LEU A 1 86 ? 2.511 3.271 7.598 1.00 85.19 86 LEU A CA 1
ATOM 656 C C . LEU A 1 86 ? 2.006 3.885 8.913 1.00 85.19 86 LEU A C 1
ATOM 658 O O . LEU A 1 86 ? 1.853 5.103 8.981 1.00 85.19 86 LEU A O 1
ATOM 662 N N . ARG A 1 87 ? 1.849 3.080 9.977 1.00 87.94 87 ARG A N 1
ATOM 663 C CA . ARG A 1 87 ? 1.459 3.561 11.315 1.00 87.94 87 ARG A CA 1
ATOM 664 C C . ARG A 1 87 ? 2.471 4.552 11.875 1.00 87.94 87 ARG A C 1
ATOM 666 O O . ARG A 1 87 ? 2.101 5.643 12.289 1.00 87.94 87 ARG A O 1
ATOM 673 N N . LYS A 1 88 ? 3.761 4.199 11.852 1.00 88.62 88 LYS A N 1
ATOM 674 C CA . LYS A 1 88 ? 4.847 5.069 12.343 1.00 88.62 88 LYS A CA 1
ATOM 675 C C . LYS A 1 88 ? 4.924 6.415 11.614 1.00 88.62 88 LYS A C 1
ATOM 677 O O . LYS A 1 88 ? 5.505 7.349 12.147 1.00 88.62 88 LYS A O 1
ATOM 682 N N . ARG A 1 89 ? 4.364 6.504 10.405 1.00 86.38 89 ARG A N 1
ATOM 683 C CA . ARG A 1 89 ? 4.303 7.722 9.584 1.00 86.38 89 ARG A CA 1
ATOM 684 C C . ARG A 1 89 ? 2.960 8.459 9.681 1.00 86.38 89 ARG A C 1
ATOM 686 O O . ARG A 1 89 ? 2.779 9.438 8.974 1.00 86.38 89 ARG A O 1
ATOM 693 N N . GLY A 1 90 ? 2.026 7.991 10.512 1.00 88.62 90 GLY A N 1
ATOM 694 C CA . GLY A 1 90 ? 0.720 8.629 10.713 1.00 88.62 90 GLY A CA 1
ATOM 695 C C . GLY A 1 90 ? -0.325 8.342 9.630 1.00 88.62 90 GLY A C 1
ATOM 696 O O . GLY A 1 90 ? -1.381 8.961 9.633 1.00 88.62 90 GLY A O 1
ATOM 697 N N . PHE A 1 91 ? -0.077 7.403 8.709 1.00 85.56 91 PHE A N 1
ATOM 698 C CA . PHE A 1 91 ? -1.031 7.086 7.635 1.00 85.56 91 PHE A CA 1
ATOM 699 C C . PHE A 1 91 ? -2.155 6.142 8.063 1.00 85.56 91 PHE A C 1
ATOM 701 O O . PHE A 1 91 ? -3.192 6.070 7.406 1.00 85.56 91 PHE A O 1
ATOM 708 N N . VAL A 1 92 ? -1.935 5.382 9.133 1.00 86.06 92 VAL A N 1
ATOM 709 C CA . VAL A 1 92 ? -2.944 4.523 9.752 1.00 86.06 92 VAL A CA 1
ATOM 710 C C . VAL A 1 92 ? -2.836 4.622 11.268 1.00 86.06 92 VAL A C 1
ATOM 712 O O . VAL A 1 92 ? -1.746 4.791 11.815 1.00 86.06 92 VAL A O 1
ATOM 715 N N . GLU A 1 93 ? -3.958 4.451 11.943 1.00 89.00 93 GLU A N 1
ATOM 716 C CA . GLU A 1 93 ? -4.094 4.462 13.392 1.00 89.00 93 GLU A CA 1
ATOM 717 C C . GLU A 1 93 ? -4.434 3.056 13.886 1.00 89.00 93 GLU A C 1
ATOM 719 O O . GLU A 1 93 ? -5.285 2.389 13.305 1.00 89.00 93 GLU A O 1
ATOM 724 N N . LEU A 1 94 ? -3.777 2.586 14.949 1.00 88.31 94 LEU A N 1
ATOM 725 C CA . LEU A 1 94 ? -4.119 1.315 15.590 1.00 88.31 94 LEU A CA 1
ATOM 726 C C . LEU A 1 94 ? -5.288 1.541 16.559 1.00 88.31 94 LEU A C 1
ATOM 728 O O . LEU A 1 94 ? -5.104 2.206 17.571 1.00 88.31 94 LEU A O 1
ATOM 732 N N . VAL A 1 95 ? -6.445 0.939 16.289 1.00 86.06 95 VAL A N 1
ATOM 733 C CA . VAL A 1 95 ? -7.669 1.099 17.103 1.00 86.06 95 VAL A CA 1
ATOM 734 C C . VAL A 1 95 ? -7.995 -0.118 17.969 1.00 86.06 95 VAL A C 1
ATOM 736 O O . VAL A 1 95 ? -8.791 -0.036 18.896 1.00 86.06 95 VAL A O 1
ATOM 739 N N . SER A 1 96 ? -7.379 -1.268 17.693 1.00 83.12 96 SER A N 1
ATOM 740 C CA . SER A 1 96 ? -7.452 -2.444 18.565 1.00 83.12 96 SER A CA 1
ATOM 741 C C . SER A 1 96 ? -6.161 -3.240 18.468 1.00 83.12 96 SER A C 1
ATOM 743 O O . SER A 1 96 ? -5.569 -3.326 17.396 1.00 83.12 96 SER A O 1
ATOM 745 N N . SER A 1 97 ? -5.696 -3.806 19.580 1.00 81.62 97 SER A N 1
ATOM 746 C CA . SER A 1 97 ? -4.465 -4.603 19.645 1.00 81.62 97 SER A CA 1
ATOM 747 C C . SER A 1 97 ? -4.718 -6.115 19.577 1.00 81.62 97 SER A C 1
ATOM 749 O O . SER A 1 97 ? -3.794 -6.873 19.263 1.00 81.62 97 SER A O 1
ATOM 751 N N . LYS A 1 98 ? -5.956 -6.566 19.836 1.00 81.31 98 LYS A N 1
ATOM 752 C CA . LYS A 1 98 ? -6.371 -7.980 19.834 1.00 81.31 98 LYS A CA 1
ATOM 753 C C . LYS A 1 98 ? -7.807 -8.136 19.279 1.00 81.31 98 LYS A C 1
ATOM 755 O O . LYS A 1 98 ? -8.756 -8.023 20.048 1.00 81.31 98 LYS A O 1
ATOM 760 N N . PRO A 1 99 ? -7.996 -8.454 17.980 1.00 76.62 99 PRO A N 1
ATOM 761 C CA . PRO A 1 99 ? -6.972 -8.536 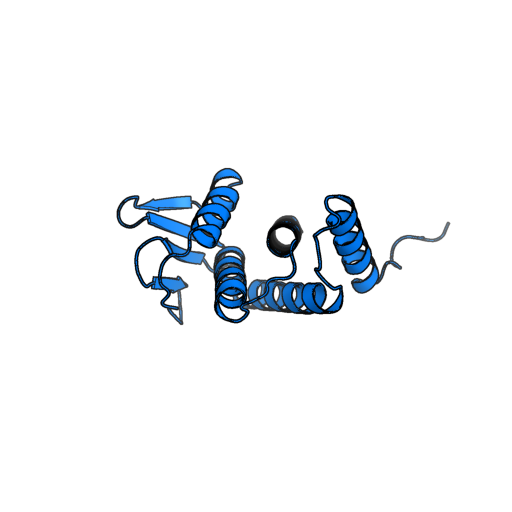16.932 1.00 76.62 99 PRO A CA 1
ATOM 762 C C . PRO A 1 99 ? -6.370 -7.155 16.629 1.00 76.62 99 PRO A C 1
ATOM 764 O O . PRO A 1 99 ? -6.950 -6.140 16.997 1.00 76.62 99 PRO A O 1
ATOM 767 N N . LYS A 1 100 ? -5.217 -7.099 15.952 1.00 78.69 100 LYS A N 1
ATOM 768 C CA . LYS A 1 100 ? -4.631 -5.812 15.556 1.00 78.69 100 LYS A CA 1
ATOM 769 C C . LYS A 1 100 ? -5.495 -5.177 14.466 1.00 78.69 100 LYS A C 1
ATOM 771 O O . LYS A 1 100 ? -5.566 -5.724 13.371 1.00 78.69 100 LYS A O 1
ATOM 776 N N . VAL A 1 101 ? -6.146 -4.055 14.744 1.00 82.06 101 VAL A N 1
ATOM 777 C CA . VAL A 1 101 ? -7.014 -3.343 13.797 1.00 82.06 101 VAL A CA 1
ATOM 778 C C . VAL A 1 101 ? -6.442 -1.964 13.544 1.00 82.06 101 VAL A C 1
ATOM 780 O O . VAL A 1 101 ? -6.200 -1.217 14.488 1.00 82.06 101 VAL A O 1
ATOM 783 N N . TYR A 1 102 ? -6.257 -1.631 12.272 1.00 85.38 102 TYR A N 1
ATOM 784 C CA . TYR A 1 102 ? -5.774 -0.332 11.834 1.00 85.38 102 TYR A CA 1
ATOM 785 C C . TYR A 1 102 ? -6.850 0.373 11.020 1.00 85.38 102 TYR A C 1
ATOM 787 O O . TYR A 1 102 ? -7.500 -0.267 10.195 1.00 85.38 102 TYR A O 1
ATOM 795 N N . VAL A 1 103 ? -7.008 1.677 11.211 1.00 85.25 103 VAL A N 1
ATOM 796 C CA . VAL A 1 103 ? -7.914 2.533 10.439 1.00 85.25 103 VAL A CA 1
ATOM 797 C C . VAL A 1 103 ? -7.088 3.570 9.699 1.00 85.25 103 VAL A C 1
ATOM 799 O O . VAL A 1 103 ? -6.133 4.111 10.243 1.00 85.25 103 VAL A O 1
ATOM 802 N N . GLY A 1 104 ? -7.434 3.855 8.452 1.00 86.88 104 GLY A N 1
ATOM 803 C CA . GLY A 1 104 ? -6.773 4.911 7.695 1.00 86.88 104 GLY A CA 1
ATOM 804 C C . GLY A 1 104 ? -7.567 5.340 6.469 1.00 86.88 104 GLY A C 1
ATOM 805 O O . GLY A 1 104 ? -8.665 4.823 6.226 1.00 86.88 104 GLY A O 1
ATOM 806 N N . PRO A 1 105 ? -7.025 6.279 5.677 1.00 85.12 105 PRO A N 1
ATOM 807 C CA . PRO A 1 105 ? -7.611 6.670 4.404 1.00 85.12 105 PRO A CA 1
ATOM 808 C C . PRO A 1 105 ? -7.800 5.454 3.493 1.00 85.12 105 PRO A C 1
ATOM 810 O O . PRO A 1 105 ? -6.931 4.581 3.411 1.00 85.12 105 PRO A O 1
ATOM 813 N N . GLY A 1 106 ? -8.916 5.403 2.768 1.00 81.44 106 GLY A N 1
ATOM 814 C CA . GLY A 1 106 ? -9.262 4.258 1.931 1.00 81.44 106 GLY A CA 1
ATOM 815 C C . GLY A 1 106 ? -8.185 3.929 0.891 1.00 81.44 106 GLY A C 1
ATOM 816 O O . GLY A 1 106 ? -7.890 2.760 0.657 1.00 81.44 106 GLY A O 1
ATOM 817 N N . VAL A 1 107 ? -7.514 4.943 0.339 1.00 80.19 107 VAL A N 1
ATOM 818 C CA . VAL A 1 107 ? -6.374 4.765 -0.577 1.00 80.19 107 VAL A CA 1
ATOM 819 C C . VAL A 1 107 ? -5.199 4.012 0.061 1.00 80.19 107 VAL A C 1
ATOM 821 O O . VAL A 1 107 ? -4.636 3.112 -0.564 1.00 80.19 107 VAL A O 1
ATOM 824 N N . VAL A 1 108 ? -4.864 4.314 1.320 1.00 82.94 108 VAL A N 1
ATOM 825 C CA . VAL A 1 108 ? -3.786 3.643 2.066 1.00 82.94 108 VAL A CA 1
ATOM 826 C C . VAL A 1 108 ? -4.143 2.175 2.260 1.00 82.94 108 VAL A C 1
ATOM 828 O O . VAL A 1 108 ? -3.338 1.283 1.993 1.00 82.94 108 VAL A O 1
ATOM 831 N N . VAL A 1 109 ? -5.387 1.919 2.663 1.00 81.06 109 VAL A N 1
ATOM 832 C CA . VAL A 1 109 ? -5.911 0.568 2.875 1.00 81.06 109 VAL A CA 1
ATOM 833 C C . VAL A 1 109 ? -5.945 -0.229 1.568 1.00 81.06 109 VAL A C 1
ATOM 835 O O . VAL A 1 109 ? -5.519 -1.383 1.539 1.00 81.06 109 VAL A O 1
ATOM 838 N N . ALA A 1 110 ? -6.359 0.380 0.458 1.00 77.88 110 ALA A N 1
ATOM 839 C CA . ALA A 1 110 ? -6.350 -0.262 -0.854 1.00 77.88 110 ALA A CA 1
ATOM 840 C C . ALA A 1 110 ? -4.933 -0.581 -1.345 1.00 77.88 110 ALA A C 1
ATOM 842 O O . ALA A 1 110 ? -4.703 -1.653 -1.900 1.00 77.88 110 ALA A O 1
ATOM 843 N N . ALA A 1 111 ? -3.958 0.294 -1.102 1.00 78.75 111 ALA A N 1
ATOM 844 C CA . ALA A 1 111 ? -2.572 0.001 -1.436 1.00 78.75 111 ALA A CA 1
ATOM 845 C C . ALA A 1 111 ? -1.998 -1.147 -0.592 1.00 78.75 111 ALA A C 1
ATOM 847 O O . ALA A 1 111 ? -1.248 -1.959 -1.126 1.00 78.75 111 ALA A O 1
ATOM 848 N N . ILE A 1 112 ? -2.398 -1.285 0.679 1.00 79.69 112 ILE A N 1
ATOM 849 C CA . ILE A 1 112 ? -2.070 -2.465 1.500 1.00 79.69 112 ILE A CA 1
ATOM 850 C C . ILE A 1 112 ? -2.666 -3.743 0.879 1.00 79.69 112 ILE A C 1
ATOM 852 O O . ILE A 1 112 ? -1.989 -4.771 0.830 1.00 79.69 112 ILE A O 1
ATOM 856 N N . VAL A 1 113 ? -3.901 -3.689 0.361 1.00 75.69 113 VAL A N 1
ATOM 857 C CA . VAL A 1 113 ? -4.538 -4.817 -0.349 1.00 75.69 113 VAL A CA 1
ATOM 858 C C . VAL A 1 113 ? -3.781 -5.172 -1.624 1.00 75.69 113 VAL A C 1
ATOM 860 O O . VAL A 1 113 ? -3.472 -6.343 -1.832 1.00 75.69 113 VAL A O 1
ATOM 863 N N . LEU A 1 114 ? -3.461 -4.180 -2.461 1.00 74.50 114 LEU A N 1
ATOM 864 C CA . LEU A 1 114 ? -2.682 -4.374 -3.687 1.00 74.50 114 LEU A CA 1
ATOM 865 C C . LEU A 1 114 ? -1.322 -4.993 -3.361 1.00 74.50 114 LEU A C 1
ATOM 867 O O . LEU A 1 114 ? -0.977 -6.035 -3.904 1.00 74.50 114 LEU A O 1
ATOM 871 N N . PHE A 1 115 ? -0.606 -4.414 -2.398 1.00 75.00 115 PHE A N 1
ATOM 872 C CA . PHE A 1 115 ? 0.670 -4.913 -1.896 1.00 75.00 115 PHE A CA 1
ATOM 873 C C . PHE A 1 115 ? 0.585 -6.382 -1.467 1.00 75.00 115 PHE A C 1
ATOM 875 O O . PHE A 1 115 ? 1.413 -7.203 -1.853 1.00 75.00 115 PHE A O 1
ATOM 882 N N . ARG A 1 116 ? -0.453 -6.742 -0.707 1.00 72.38 116 ARG A N 1
ATOM 883 C CA . ARG A 1 116 ? -0.696 -8.121 -0.278 1.00 72.38 116 ARG A CA 1
ATOM 884 C C . ARG A 1 116 ? -1.040 -9.044 -1.447 1.00 72.38 116 ARG A C 1
ATOM 886 O O . ARG A 1 116 ? -0.565 -10.176 -1.473 1.00 72.38 116 ARG A O 1
ATOM 893 N N . ASN A 1 117 ? -1.894 -8.617 -2.372 1.00 69.75 117 ASN A N 1
ATOM 894 C CA . ASN A 1 117 ? -2.293 -9.442 -3.510 1.00 69.75 117 ASN A CA 1
ATOM 895 C C . ASN A 1 117 ? -1.116 -9.693 -4.447 1.00 69.75 117 ASN A C 1
ATOM 897 O O . ASN A 1 117 ? -0.961 -10.820 -4.895 1.00 69.75 117 ASN A O 1
ATOM 901 N N . GLU A 1 118 ? -0.240 -8.712 -4.646 1.00 66.00 118 GLU A N 1
ATOM 902 C CA . GLU A 1 118 ? 1.014 -8.899 -5.382 1.00 66.00 118 GLU A CA 1
ATOM 903 C C . GLU A 1 118 ? 1.934 -9.921 -4.693 1.00 66.00 118 GLU A C 1
ATOM 905 O O . GLU A 1 118 ? 2.449 -10.818 -5.359 1.00 66.00 118 GLU A O 1
ATOM 910 N N . ILE A 1 119 ? 2.070 -9.867 -3.357 1.00 65.81 119 ILE A N 1
ATOM 911 C CA . ILE A 1 119 ? 2.816 -10.882 -2.581 1.00 65.81 119 ILE A CA 1
ATOM 912 C C . ILE A 1 119 ? 2.274 -12.292 -2.824 1.00 65.81 119 ILE A C 1
ATOM 914 O O . ILE A 1 119 ? 3.044 -13.244 -2.917 1.00 65.81 119 ILE A O 1
ATOM 918 N N . VAL A 1 120 ? 0.949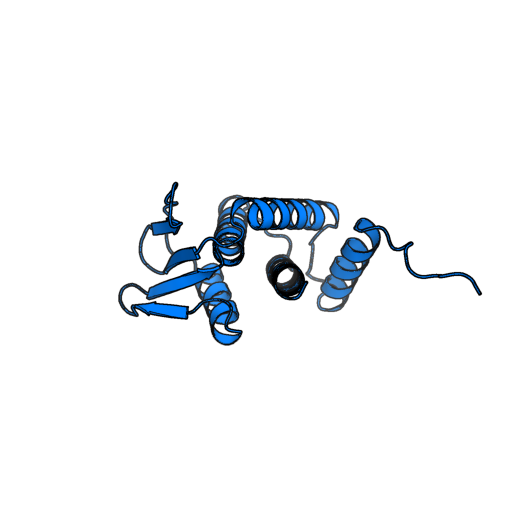 -12.439 -2.856 1.00 60.31 120 VAL A N 1
ATOM 919 C CA . VAL A 1 120 ? 0.291 -13.751 -2.900 1.00 60.31 120 VAL A CA 1
ATOM 920 C C . VAL A 1 120 ? 0.154 -14.287 -4.325 1.00 60.31 120 VAL A C 1
ATOM 922 O O . VAL A 1 120 ? 0.276 -15.492 -4.527 1.00 60.31 120 VAL A O 1
ATOM 925 N N . ALA A 1 121 ? -0.072 -13.419 -5.312 1.00 58.03 121 ALA A N 1
ATOM 926 C CA . ALA A 1 121 ? -0.284 -13.799 -6.705 1.00 58.03 121 ALA A CA 1
ATOM 927 C C . ALA A 1 121 ? 1.018 -14.143 -7.445 1.00 58.03 121 ALA A C 1
ATOM 929 O O . ALA A 1 121 ? 0.982 -14.925 -8.394 1.00 58.03 121 ALA A O 1
ATOM 930 N N . LYS A 1 122 ? 2.178 -13.609 -7.031 1.00 54.62 122 LYS A N 1
ATOM 931 C CA . LYS A 1 122 ? 3.460 -13.892 -7.691 1.00 54.62 122 LYS A CA 1
ATOM 932 C C . LYS A 1 122 ? 4.462 -14.544 -6.742 1.00 54.62 122 LYS A C 1
ATOM 934 O O . LYS A 1 122 ? 4.971 -13.920 -5.821 1.00 54.62 122 LYS A O 1
ATOM 939 N N . ARG A 1 123 ? 4.883 -15.774 -7.071 1.00 51.28 123 ARG A N 1
ATOM 940 C CA . ARG A 1 123 ? 6.048 -16.445 -6.449 1.00 51.28 123 ARG A CA 1
ATOM 941 C C . ARG A 1 123 ? 7.384 -15.704 -6.667 1.00 51.28 123 ARG A C 1
ATOM 943 O O . ARG A 1 123 ? 8.384 -16.080 -6.066 1.00 51.28 123 ARG A O 1
ATOM 950 N N . ARG A 1 124 ? 7.427 -14.656 -7.498 1.00 55.12 124 ARG A N 1
ATOM 951 C CA . ARG A 1 124 ? 8.583 -13.764 -7.664 1.00 55.12 124 ARG A CA 1
ATOM 952 C C . ARG A 1 124 ? 8.115 -12.320 -7.662 1.00 55.12 124 ARG A C 1
ATOM 954 O O . ARG A 1 124 ? 7.636 -11.811 -8.671 1.00 55.12 124 ARG A O 1
ATOM 961 N N . TRP A 1 125 ? 8.264 -11.675 -6.514 1.00 64.44 125 TRP A N 1
ATOM 962 C CA . TRP A 1 125 ? 8.242 -10.228 -6.472 1.00 64.44 125 TRP A CA 1
ATOM 963 C C . TRP A 1 125 ? 9.553 -9.715 -7.041 1.00 64.44 125 TRP A C 1
ATOM 965 O O . TRP A 1 125 ? 10.616 -10.146 -6.589 1.00 64.44 125 TRP A O 1
ATOM 975 N N . ALA A 1 126 ? 9.483 -8.796 -7.998 1.00 67.31 126 ALA A N 1
ATOM 976 C CA . ALA A 1 126 ? 10.640 -7.993 -8.316 1.00 67.31 126 ALA A CA 1
ATOM 977 C C . ALA A 1 126 ? 11.012 -7.179 -7.063 1.00 67.31 126 ALA A C 1
ATOM 979 O O . ALA A 1 126 ? 10.171 -6.474 -6.499 1.00 67.31 126 ALA A O 1
ATOM 980 N N . GLU A 1 127 ? 12.241 -7.330 -6.572 1.00 75.75 127 GLU A N 1
ATOM 981 C CA . GLU A 1 127 ? 12.709 -6.590 -5.396 1.00 75.75 127 GLU A CA 1
ATOM 982 C C . GLU A 1 127 ? 12.562 -5.075 -5.647 1.00 75.75 127 GLU A C 1
ATOM 984 O O . GLU A 1 127 ? 12.759 -4.616 -6.775 1.00 75.75 127 GLU A O 1
ATOM 989 N N . GLY A 1 128 ? 12.164 -4.315 -4.616 1.00 76.38 128 GLY A N 1
ATOM 990 C CA . GLY A 1 128 ? 11.944 -2.860 -4.671 1.00 76.38 128 GLY A CA 1
ATOM 991 C C . GLY A 1 128 ? 10.496 -2.396 -4.881 1.00 76.38 128 GLY A C 1
ATOM 992 O O . GLY A 1 128 ? 10.242 -1.191 -4.911 1.00 76.38 128 GLY A O 1
ATOM 993 N N . VAL A 1 129 ? 9.521 -3.304 -5.007 1.00 76.44 129 VAL A N 1
ATOM 994 C CA . VAL A 1 129 ? 8.101 -2.908 -5.089 1.00 76.44 129 VAL A CA 1
ATOM 995 C C . VAL A 1 129 ? 7.576 -2.318 -3.781 1.00 76.44 129 VAL A C 1
ATOM 997 O O . VAL A 1 129 ? 6.749 -1.412 -3.823 1.00 76.44 129 VAL A O 1
ATOM 1000 N N . ASP A 1 1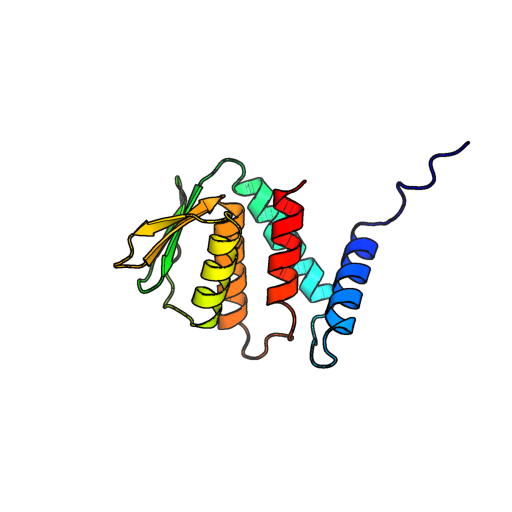30 ? 8.028 -2.783 -2.619 1.00 73.75 130 ASP A N 1
ATOM 1001 C CA . ASP A 1 130 ? 7.579 -2.226 -1.341 1.00 73.75 130 ASP A CA 1
ATOM 1002 C C . ASP A 1 130 ? 8.025 -0.776 -1.156 1.00 73.75 130 ASP A C 1
ATOM 1004 O O . ASP A 1 130 ? 7.222 0.067 -0.747 1.00 73.75 130 ASP A O 1
ATOM 1008 N N . ASP A 1 131 ? 9.258 -0.470 -1.556 1.00 76.81 131 ASP A N 1
ATOM 1009 C CA . ASP A 1 131 ? 9.763 0.899 -1.616 1.00 76.81 131 ASP A CA 1
ATOM 1010 C C . ASP A 1 131 ? 9.006 1.747 -2.642 1.00 76.81 131 ASP A C 1
ATOM 1012 O O . ASP A 1 131 ? 8.703 2.913 -2.375 1.00 76.81 131 ASP A O 1
ATOM 1016 N N . LEU A 1 132 ? 8.648 1.176 -3.798 1.00 81.38 132 LEU A N 1
ATOM 1017 C CA . LEU A 1 132 ? 7.841 1.871 -4.797 1.00 81.38 132 LEU A CA 1
ATOM 1018 C C . LEU A 1 132 ? 6.449 2.203 -4.252 1.00 81.38 132 LEU A C 1
ATOM 1020 O O . LEU A 1 132 ? 6.037 3.356 -4.325 1.00 81.38 132 LEU A O 1
ATOM 1024 N N . VAL A 1 133 ? 5.725 1.217 -3.715 1.00 75.88 133 VAL A N 1
ATOM 1025 C CA . VAL A 1 133 ? 4.362 1.401 -3.193 1.00 75.88 133 VAL A CA 1
ATOM 1026 C C . VAL A 1 133 ? 4.367 2.440 -2.077 1.00 75.88 133 VAL A C 1
ATOM 1028 O O . VAL A 1 133 ? 3.512 3.322 -2.072 1.00 75.88 133 VAL A O 1
ATOM 1031 N N . LEU A 1 134 ? 5.355 2.394 -1.176 1.00 76.44 134 LEU A N 1
ATOM 1032 C CA . LEU A 1 134 ? 5.519 3.412 -0.140 1.00 76.44 134 LEU A CA 1
ATOM 1033 C C . LEU A 1 134 ? 5.761 4.804 -0.742 1.00 76.44 134 LEU A C 1
ATOM 1035 O O . LEU A 1 134 ? 5.133 5.769 -0.317 1.00 76.44 134 LEU A O 1
ATOM 1039 N N . SER A 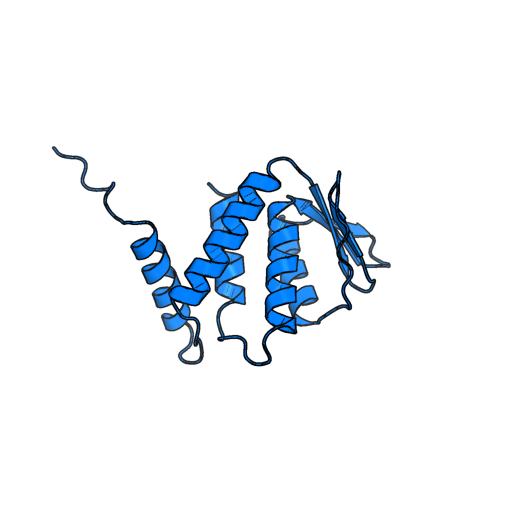1 135 ? 6.650 4.908 -1.732 1.00 78.81 135 SER A N 1
ATOM 1040 C CA . SER A 1 135 ? 6.988 6.190 -2.366 1.00 78.81 135 SER A CA 1
ATOM 1041 C C . SER A 1 135 ? 5.801 6.795 -3.115 1.00 78.81 135 SER A C 1
ATOM 1043 O O . SER A 1 135 ? 5.569 7.998 -3.041 1.00 78.81 135 SER A O 1
ATOM 1045 N N . LEU A 1 136 ? 5.035 5.956 -3.815 1.00 78.00 136 LEU A N 1
ATOM 1046 C CA . LEU A 1 136 ? 3.839 6.368 -4.543 1.00 78.00 136 LEU A CA 1
ATOM 1047 C C . LEU A 1 136 ? 2.725 6.798 -3.586 1.00 78.00 136 LEU A C 1
ATOM 1049 O O . LEU A 1 136 ? 2.109 7.830 -3.815 1.00 78.00 136 LEU A O 1
ATOM 1053 N N . LEU A 1 137 ? 2.510 6.062 -2.492 1.00 74.75 137 LEU A N 1
ATOM 1054 C CA . LEU A 1 137 ? 1.536 6.438 -1.466 1.00 74.75 137 LEU A CA 1
ATOM 1055 C C . LEU A 1 137 ? 1.856 7.781 -0.810 1.00 74.75 137 LEU A C 1
ATOM 1057 O O . LEU A 1 137 ? 0.953 8.584 -0.623 1.00 74.75 137 LEU A O 1
ATOM 1061 N N . ILE A 1 138 ? 3.124 8.032 -0.467 1.00 72.75 138 ILE A N 1
ATOM 1062 C CA . ILE A 1 138 ? 3.537 9.316 0.121 1.00 72.75 138 ILE A CA 1
ATOM 1063 C C . ILE A 1 138 ? 3.241 10.460 -0.844 1.00 72.75 138 ILE A C 1
ATOM 1065 O O . ILE A 1 138 ? 2.731 11.493 -0.426 1.00 72.75 138 ILE A O 1
ATOM 1069 N N . LYS A 1 139 ? 3.544 10.267 -2.129 1.00 75.56 139 LYS A N 1
ATOM 1070 C CA . LYS A 1 139 ? 3.296 11.278 -3.150 1.00 75.56 139 LYS A CA 1
ATOM 1071 C C . LYS A 1 139 ? 1.800 11.569 -3.310 1.00 75.56 139 LYS A C 1
ATOM 1073 O O . LYS A 1 139 ? 1.412 12.722 -3.259 1.00 75.56 139 LYS A O 1
ATOM 1078 N N . GLU A 1 140 ? 0.973 10.533 -3.430 1.00 70.62 140 GLU A N 1
ATOM 1079 C CA . GLU A 1 140 ? -0.486 10.663 -3.608 1.00 70.62 140 GLU A CA 1
ATOM 1080 C C . GLU A 1 140 ? -1.220 11.221 -2.374 1.00 70.62 140 GLU A C 1
ATOM 1082 O O . GLU A 1 140 ? -2.384 11.587 -2.479 1.00 70.62 140 GLU A O 1
ATOM 1087 N N . LEU A 1 141 ? -0.585 11.229 -1.198 1.00 66.38 141 LEU A N 1
ATOM 1088 C CA . LEU A 1 141 ? -1.153 11.775 0.043 1.00 66.38 141 LEU A CA 1
ATOM 1089 C C . LEU A 1 141 ? -0.598 13.160 0.403 1.00 66.38 141 LEU A C 1
ATOM 1091 O O . LEU A 1 141 ? -1.142 13.804 1.297 1.00 66.38 141 LEU A O 1
ATOM 1095 N N . GLY A 1 142 ? 0.507 13.571 -0.224 1.00 58.88 142 GLY A N 1
ATOM 1096 C CA . GLY A 1 142 ? 1.135 14.883 -0.045 1.00 58.88 142 GLY A CA 1
ATOM 1097 C C . GLY A 1 142 ? 0.848 15.877 -1.176 1.00 58.88 142 GLY A C 1
ATOM 1098 O O . GLY A 1 142 ? 1.174 17.051 -1.019 1.00 58.88 142 GLY A O 1
ATOM 1099 N N . GLU A 1 143 ? 0.271 15.410 -2.288 1.00 49.53 143 GLU A N 1
ATOM 1100 C CA . GLU A 1 143 ? -0.316 16.201 -3.386 1.00 49.53 143 GLU A CA 1
ATOM 1101 C C . GLU A 1 143 ? -1.847 16.258 -3.238 1.00 49.53 143 GLU A C 1
ATOM 1103 O O . GLU A 1 143 ? -2.427 17.322 -3.550 1.00 49.53 143 GLU A O 1
#

Secondary structure (DSSP, 8-state):
-----S---HHHHHHHHHHHHHHH-TT----HHHHHHHHHHHHHHHHHTTT-EEEEEETTTEEEESSS-EE-----HHHHHHHHHHHHTTSSEEEEETTEEEEEEHHHHHHHHHHHHHHHH-S-PPTTHHHHHHHHHHHHHH-

Foldseek 3Di:
DDDPPPPCPPLNVLVVVLVVLCVVDVQQQDDSVNLVVLLVQLVVQCVVQPPWKKKDFAQFQWIDTPPDDIGGDHHDPVLVVLVVVCVVVVQWDFPDVVRTMIMHRRSVSSLSVVVVCLVVVDPDDRPCVSVSSVVSVVVSVVD

Solvent-accessible surface area (backbone atoms only — not comparable to full-atom values): 8172 Å² total; per-residue (Å²): 139,78,88,86,76,90,77,76,49,72,66,53,57,50,47,49,51,50,50,56,55,36,71,76,37,90,74,39,58,55,46,65,68,58,50,51,52,52,51,51,52,46,55,52,37,37,67,76,27,61,96,33,49,19,36,43,38,54,74,42,63,43,26,46,41,85,84,76,68,70,52,68,47,81,70,47,74,71,53,56,53,49,52,51,56,36,34,78,69,69,55,30,44,80,80,38,81,85,62,31,27,33,38,28,45,23,36,60,48,48,45,53,50,51,55,47,48,51,63,70,74,33,100,70,71,47,39,59,49,69,61,45,55,52,54,52,51,53,49,71,72,75,109

Sequence (143 aa):
MGDSDQGKTEGDKLRKLVRTLRGKSSKISLTVAEAGMIQRAIRRASNRLRGRKGTVVVGRKTIAFDGEMAFVFPGHPKVSAFVERLRKRGFVELVSSKPKVYVGPGVVVAAIVLFRNEIVAKRRWAEGVDDLVLSLLIKELGE

pLDDT: mean 73.65, std 13.38, range [38.28, 89.0]

Radius of gyration: 16.18 Å; Cα contacts (8 Å, |Δi|>4): 173; chains: 1; bounding box: 41×51×41 Å